Protein AF-A0A2V7C569-F1 (afdb_monomer)

Secondary structure (DSSP, 8-state):
----SSS-HHHHHHHHH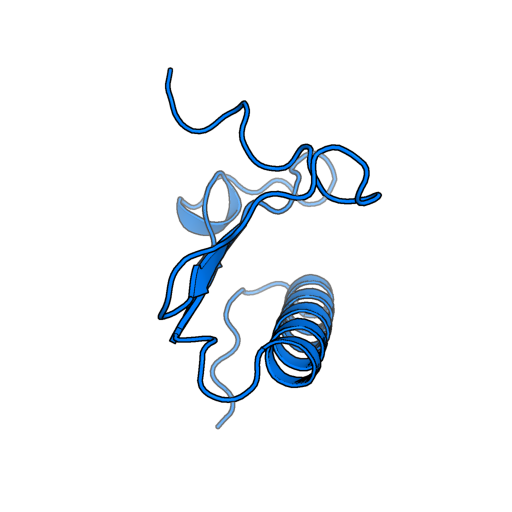HHHHHHHHHGGGEEEEEEEHHHHHT---TTT---EEEEEESS-----TTSTTTTTTSSS--

Nearest PDB structures (foldseek):
  7b5h-assembly1_AI  TM=3.868E-01  e=2.343E+00  Nostoc sp. PCC 7120 = FACHB-418

Radius of gyration: 14.0 Å; Cα contacts (8 Å, |Δi|>4): 58; chains: 1; bounding box: 31×19×36 Å

Foldseek 3Di:
DPDQPAPDVVVSVVVVVVVVVVCVVQPPFWPDKAWDDCRVVVNDDPVPDDTDIDTGGPDDDDQPVPPPPNPPPDPPDD

Solvent-accessible surface area (backbone atoms only — not comparable to full-atom values): 5227 Å² total; per-residue (Å²): 132,85,81,73,90,54,96,45,68,71,57,43,51,52,51,50,51,52,52,51,52,48,36,69,76,48,45,90,29,51,74,48,77,43,70,34,62,42,68,60,76,75,66,60,40,92,94,77,50,78,89,47,69,50,77,44,59,63,75,88,82,82,82,51,83,83,45,98,73,57,75,83,77,81,78,90,82,128

Structure (mmCIF, N/CA/C/O backbone):
data_AF-A0A2V7C569-F1
#
_entry.id   AF-A0A2V7C569-F1
#
loop_
_atom_site.group_PDB
_atom_site.id
_atom_site.type_symbol
_atom_site.label_atom_id
_atom_site.label_alt_id
_atom_site.label_comp_id
_atom_site.label_asym_id
_atom_site.label_entity_id
_atom_site.label_seq_id
_atom_site.pdbx_PDB_ins_code
_atom_site.Cartn_x
_atom_site.Cartn_y
_atom_site.Cartn_z
_atom_site.occupancy
_atom_site.B_iso_or_equiv
_atom_site.auth_seq_id
_atom_site.auth_comp_id
_atom_site.auth_asym_id
_atom_site.auth_atom_id
_atom_site.pdbx_PDB_model_num
ATOM 1 N N . MET A 1 1 ? -15.783 1.673 -13.797 1.00 40.25 1 MET A N 1
ATOM 2 C CA . MET A 1 1 ? -14.351 1.576 -14.137 1.00 40.25 1 MET A CA 1
ATOM 3 C C . MET A 1 1 ? -13.605 1.513 -12.825 1.00 40.25 1 MET A C 1
ATOM 5 O O . MET A 1 1 ? -13.670 2.481 -12.078 1.00 40.25 1 MET A O 1
ATOM 9 N N . THR A 1 2 ? -13.019 0.369 -12.491 1.00 57.31 2 THR A N 1
ATOM 10 C CA . THR A 1 2 ? -12.092 0.295 -11.359 1.00 57.31 2 THR A CA 1
ATOM 11 C C . THR A 1 2 ? -10.795 0.918 -11.849 1.00 57.31 2 THR A C 1
ATOM 13 O O . THR A 1 2 ? -10.268 0.489 -12.873 1.00 57.31 2 THR A O 1
ATOM 16 N N . LEU A 1 3 ? -10.359 2.006 -11.218 1.00 66.69 3 LEU A N 1
ATOM 17 C CA . LEU A 1 3 ? -9.041 2.555 -11.499 1.00 66.69 3 LEU A CA 1
ATOM 18 C C . LEU A 1 3 ? -8.041 1.645 -10.788 1.00 66.69 3 LEU A C 1
ATOM 20 O O . LEU A 1 3 ? -8.061 1.552 -9.560 1.00 66.69 3 LEU A O 1
ATOM 24 N N . GLU A 1 4 ? -7.234 0.939 -11.566 1.00 86.88 4 GLU A N 1
ATOM 25 C CA . GLU A 1 4 ? -6.148 0.122 -11.039 1.00 86.88 4 GLU A CA 1
ATOM 26 C C . GLU A 1 4 ? -5.048 1.040 -10.496 1.00 86.88 4 GLU A C 1
ATOM 28 O O . GLU A 1 4 ? -4.661 2.007 -11.154 1.00 86.88 4 GLU A O 1
ATOM 33 N N . ALA A 1 5 ? -4.578 0.765 -9.276 1.00 87.88 5 ALA A N 1
ATOM 34 C CA . ALA A 1 5 ? -3.598 1.615 -8.596 1.00 87.88 5 ALA A CA 1
ATOM 35 C C . ALA A 1 5 ? -2.200 1.515 -9.226 1.00 87.88 5 ALA A C 1
ATOM 37 O O . ALA A 1 5 ? -1.407 2.447 -9.119 1.00 87.88 5 ALA A O 1
ATOM 38 N N . THR A 1 6 ? -1.904 0.389 -9.878 1.00 92.44 6 THR A N 1
ATOM 39 C CA . THR A 1 6 ? -0.605 0.100 -10.487 1.00 92.44 6 THR A CA 1
ATOM 40 C C . THR A 1 6 ? -0.771 -0.609 -11.837 1.00 92.44 6 THR A C 1
ATOM 42 O O . THR A 1 6 ? -1.827 -1.193 -12.101 1.00 92.44 6 THR A O 1
ATOM 45 N N . PRO A 1 7 ? 0.271 -0.635 -12.688 1.00 92.62 7 PRO A N 1
ATOM 46 C CA . PRO A 1 7 ? 0.289 -1.451 -13.904 1.00 92.62 7 PRO A CA 1
ATOM 47 C C . PRO A 1 7 ? 0.388 -2.966 -13.658 1.00 92.62 7 PRO A C 1
ATOM 49 O O . PRO A 1 7 ? 0.327 -3.721 -14.625 1.00 92.62 7 PRO A O 1
ATOM 52 N N . TYR A 1 8 ? 0.579 -3.410 -12.411 1.00 93.75 8 TYR A N 1
ATOM 53 C CA . TYR A 1 8 ? 0.854 -4.801 -12.050 1.00 93.75 8 TYR A CA 1
ATOM 54 C C . TYR A 1 8 ? -0.412 -5.462 -11.475 1.00 93.75 8 TYR A C 1
ATOM 56 O O . TYR A 1 8 ? -0.784 -5.175 -10.330 1.00 93.75 8 TYR A O 1
ATOM 64 N N . PRO A 1 9 ? -1.097 -6.343 -12.230 1.00 93.81 9 PRO A N 1
ATOM 65 C CA . PRO A 1 9 ? -2.376 -6.920 -11.811 1.00 93.81 9 PRO A CA 1
ATOM 66 C C . PRO A 1 9 ? -2.304 -7.686 -10.486 1.00 93.81 9 PRO A C 1
ATOM 68 O O . PRO A 1 9 ? -3.208 -7.592 -9.657 1.00 93.81 9 PRO A O 1
ATOM 71 N N . GLU A 1 10 ? -1.214 -8.415 -10.263 1.00 93.12 10 GLU A N 1
ATOM 72 C CA . GLU A 1 10 ? -0.990 -9.214 -9.060 1.00 93.12 10 GLU A CA 1
ATOM 73 C C . GLU A 1 10 ? -0.849 -8.321 -7.825 1.00 93.12 10 GLU A C 1
ATOM 75 O O . GLU A 1 10 ? -1.398 -8.625 -6.766 1.00 93.12 10 GLU A O 1
ATOM 80 N N . ILE A 1 11 ? -0.183 -7.173 -7.971 1.00 93.81 11 ILE A N 1
ATOM 81 C CA . ILE A 1 11 ? -0.046 -6.190 -6.893 1.00 93.81 11 ILE A CA 1
ATOM 82 C C . ILE A 1 11 ? -1.401 -5.562 -6.586 1.00 93.81 11 ILE A C 1
ATOM 84 O O . ILE A 1 11 ? -1.780 -5.451 -5.422 1.00 93.81 11 ILE A O 1
ATOM 88 N N . ASN A 1 12 ? -2.179 -5.207 -7.609 1.00 93.94 12 ASN A N 1
ATOM 89 C CA . ASN A 1 12 ? -3.510 -4.648 -7.392 1.00 93.94 12 ASN A CA 1
ATOM 90 C C . ASN A 1 12 ? -4.435 -5.631 -6.659 1.00 93.94 12 ASN A C 1
ATOM 92 O O . ASN A 1 12 ? -5.210 -5.206 -5.800 1.00 93.94 12 ASN A O 1
ATOM 96 N N . ALA A 1 13 ? -4.323 -6.937 -6.927 1.00 93.75 13 ALA A N 1
ATOM 97 C CA . ALA A 1 13 ? -5.062 -7.961 -6.191 1.00 93.75 13 ALA A CA 1
ATOM 98 C C . ALA A 1 13 ? -4.704 -7.960 -4.693 1.00 93.75 13 ALA A C 1
ATOM 100 O O . ALA A 1 13 ? -5.604 -7.932 -3.850 1.00 93.75 13 ALA A O 1
ATOM 101 N N . VAL A 1 14 ? -3.410 -7.890 -4.359 1.00 92.56 14 VAL A N 1
ATOM 102 C CA . VAL A 1 14 ? -2.938 -7.781 -2.966 1.00 92.56 14 VAL A CA 1
ATOM 103 C C . VAL A 1 14 ? -3.439 -6.493 -2.309 1.00 92.56 14 VAL A C 1
ATOM 105 O O . VAL A 1 14 ? -3.963 -6.529 -1.196 1.00 92.56 14 VAL A O 1
ATOM 108 N N . LEU A 1 15 ? -3.350 -5.350 -2.996 1.00 92.06 15 LEU A N 1
ATOM 109 C CA . LEU A 1 15 ? -3.838 -4.067 -2.477 1.00 92.06 15 LEU A CA 1
ATOM 110 C C . LEU A 1 15 ? -5.353 -4.090 -2.231 1.00 92.06 15 LEU A C 1
ATOM 112 O O . LEU A 1 15 ? -5.838 -3.519 -1.250 1.00 92.06 15 LEU A O 1
ATOM 116 N N . HIS A 1 16 ? -6.115 -4.775 -3.086 1.00 92.69 16 HIS A N 1
ATOM 117 C CA . HIS A 1 16 ? -7.545 -4.977 -2.891 1.00 92.69 16 HIS A CA 1
ATOM 118 C C . HIS A 1 16 ? -7.860 -5.841 -1.673 1.00 92.69 16 HIS A C 1
ATOM 120 O O . HIS A 1 16 ? -8.765 -5.483 -0.910 1.00 92.69 16 HIS A O 1
ATOM 126 N N . GLU A 1 17 ? -7.133 -6.937 -1.465 1.00 93.19 17 GLU A N 1
ATOM 127 C CA . GLU A 1 17 ? -7.292 -7.790 -0.287 1.00 93.19 17 GLU A CA 1
ATOM 128 C C . GLU A 1 17 ? -6.936 -7.026 0.993 1.00 93.19 17 GLU A C 1
ATOM 130 O O . GLU A 1 17 ? -7.731 -6.989 1.935 1.00 93.19 17 GLU A O 1
ATOM 135 N N . LEU A 1 18 ? -5.810 -6.309 0.985 1.00 90.75 18 LEU A N 1
ATOM 136 C CA . LEU A 1 18 ? -5.340 -5.520 2.117 1.00 90.75 18 LEU A CA 1
ATOM 137 C C . LEU A 1 18 ? -6.331 -4.419 2.500 1.00 90.75 18 LEU A C 1
ATOM 139 O O . LEU A 1 18 ? -6.707 -4.294 3.668 1.00 90.75 18 LEU A O 1
ATOM 143 N N . ARG A 1 19 ? -6.818 -3.652 1.516 1.00 90.62 19 ARG A N 1
ATOM 144 C CA . ARG A 1 19 ? -7.842 -2.622 1.737 1.00 90.62 19 ARG A CA 1
ATOM 145 C C . ARG A 1 19 ? -9.129 -3.233 2.279 1.00 90.62 19 ARG A C 1
ATOM 147 O O . ARG A 1 19 ? -9.713 -2.690 3.211 1.00 90.62 19 ARG A O 1
ATOM 154 N N . SER A 1 20 ? -9.579 -4.346 1.703 1.00 91.69 20 SER A N 1
ATOM 155 C CA . SER A 1 20 ? -10.814 -5.018 2.123 1.00 91.69 20 SER A CA 1
ATOM 156 C C . SER A 1 20 ? -10.716 -5.540 3.557 1.00 91.69 20 SER A C 1
ATOM 158 O O . SER A 1 20 ? -11.629 -5.318 4.351 1.00 91.69 20 SER A O 1
ATOM 160 N N . GLY A 1 21 ? -9.593 -6.164 3.921 1.00 90.94 21 GLY A N 1
ATOM 161 C CA . GLY A 1 21 ? -9.337 -6.642 5.279 1.00 90.94 21 GLY A CA 1
ATOM 162 C C . GLY A 1 21 ? -9.263 -5.499 6.291 1.00 90.94 21 GLY A C 1
ATOM 163 O O . GLY A 1 21 ? -9.922 -5.536 7.329 1.00 90.94 21 GLY A O 1
ATOM 164 N N . ALA A 1 22 ? -8.538 -4.430 5.963 1.00 88.19 22 ALA A N 1
ATOM 165 C CA . ALA A 1 22 ? -8.453 -3.241 6.804 1.00 88.19 22 ALA A CA 1
ATOM 166 C C . ALA A 1 22 ? -9.816 -2.573 7.021 1.00 88.19 22 ALA A C 1
ATOM 168 O O . ALA A 1 22 ? -10.176 -2.234 8.151 1.00 88.19 22 ALA A O 1
ATOM 169 N N . GLN A 1 23 ? -10.603 -2.448 5.951 1.00 89.12 23 GLN A N 1
ATOM 170 C CA . GLN A 1 23 ? -11.963 -1.922 5.994 1.00 89.12 23 GLN A CA 1
ATOM 171 C C . GLN A 1 23 ? -12.877 -2.802 6.853 1.00 89.12 23 GLN A C 1
ATOM 173 O O . GLN A 1 23 ? -13.721 -2.278 7.575 1.00 89.12 23 GLN A O 1
ATOM 178 N N . ALA A 1 24 ? -12.714 -4.126 6.815 1.00 89.00 24 ALA A N 1
ATOM 179 C CA . ALA A 1 24 ? -13.479 -5.039 7.658 1.00 89.00 24 ALA A CA 1
ATOM 180 C C . ALA A 1 24 ? -13.122 -4.896 9.149 1.00 89.00 24 ALA A C 1
ATOM 182 O O . ALA A 1 24 ? -14.009 -4.969 9.996 1.00 89.00 24 ALA A O 1
ATOM 183 N N . ILE A 1 25 ? -11.848 -4.646 9.475 1.00 85.94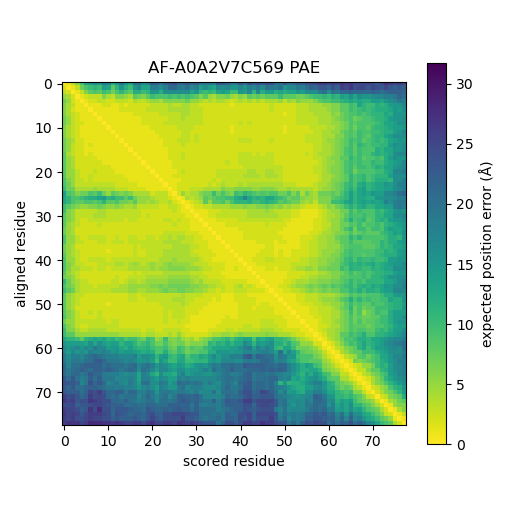 25 ILE A N 1
ATOM 184 C CA . ILE A 1 25 ? -11.375 -4.487 10.861 1.00 85.94 25 ILE A CA 1
ATOM 185 C C . ILE A 1 25 ? -11.756 -3.116 11.439 1.00 85.94 25 ILE A C 1
ATOM 187 O O . ILE A 1 25 ? -12.161 -3.026 12.597 1.00 85.94 25 ILE A O 1
ATOM 191 N N . ARG A 1 26 ? -11.590 -2.035 10.665 1.00 78.56 26 ARG A N 1
ATOM 192 C CA . ARG A 1 26 ? -11.706 -0.643 11.150 1.00 78.56 26 ARG A CA 1
ATOM 193 C C . ARG A 1 26 ? -12.953 0.090 10.660 1.00 78.56 26 ARG A C 1
ATOM 195 O O . ARG A 1 26 ? -13.261 1.177 11.146 1.00 78.56 26 ARG A O 1
ATOM 202 N N . GLY A 1 27 ? -13.717 -0.495 9.742 1.00 81.38 27 GLY A N 1
ATOM 203 C CA . GLY A 1 27 ? -14.954 0.090 9.237 1.00 81.38 27 GLY A CA 1
ATOM 204 C C . GLY A 1 27 ? -14.747 1.522 8.745 1.00 81.38 27 GLY A C 1
ATOM 205 O O . GLY A 1 27 ? -13.795 1.826 8.031 1.00 81.38 27 GLY A O 1
ATOM 206 N N . ARG A 1 28 ? -15.638 2.425 9.160 1.00 82.19 28 ARG A N 1
ATOM 207 C CA . ARG A 1 28 ? -15.609 3.843 8.763 1.00 82.19 28 ARG A CA 1
ATOM 208 C C . ARG A 1 28 ? -14.388 4.621 9.264 1.00 82.19 28 ARG A C 1
ATOM 210 O O . ARG A 1 28 ? -14.221 5.755 8.849 1.00 82.19 28 ARG A O 1
ATOM 217 N N . GLN A 1 29 ? -13.557 4.035 10.126 1.00 87.44 29 GLN A N 1
ATOM 218 C CA . GLN A 1 29 ? -12.321 4.673 10.571 1.00 87.44 29 GLN A CA 1
ATOM 219 C C . GLN A 1 29 ? -11.200 4.556 9.540 1.00 87.44 29 GLN A C 1
ATOM 221 O O . GLN A 1 29 ? -10.228 5.279 9.668 1.00 87.44 29 GLN A O 1
ATOM 226 N N . LEU A 1 30 ? -11.280 3.677 8.534 1.00 89.88 30 LEU A N 1
ATOM 227 C CA . LEU A 1 30 ? -10.284 3.660 7.462 1.00 89.88 30 LEU A CA 1
ATOM 228 C C . LEU A 1 30 ? -10.528 4.838 6.509 1.00 89.88 30 LEU A C 1
ATOM 230 O O . LEU A 1 30 ? -11.528 4.857 5.796 1.00 89.88 30 LEU A O 1
ATOM 234 N N . VAL A 1 31 ? -9.601 5.796 6.481 1.00 91.38 31 VAL A N 1
ATOM 235 C CA . VAL A 1 31 ? -9.650 6.950 5.569 1.00 91.38 31 VAL A CA 1
ATOM 236 C C . VAL A 1 31 ?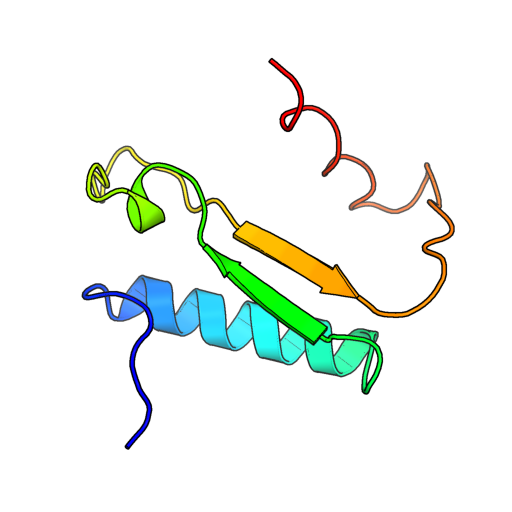 -9.121 6.557 4.198 1.00 91.38 31 VAL A C 1
ATOM 238 O O . VAL A 1 31 ? -9.714 6.886 3.174 1.00 91.38 31 VAL A O 1
ATOM 241 N N . GLY A 1 32 ? -8.003 5.830 4.173 1.00 89.00 32 GLY A N 1
ATOM 242 C CA . GLY A 1 32 ? -7.362 5.444 2.928 1.00 89.00 32 GLY A CA 1
ATOM 243 C C . GLY A 1 32 ? -6.131 4.570 3.118 1.00 89.00 32 GLY A C 1
ATOM 244 O O . GLY A 1 32 ? -5.579 4.449 4.214 1.00 89.00 32 GLY A O 1
ATOM 245 N N . VAL A 1 33 ? -5.716 3.971 2.005 1.00 90.19 33 VAL A N 1
ATOM 246 C CA . VAL A 1 33 ? -4.457 3.241 1.851 1.00 90.19 33 VAL A CA 1
ATOM 247 C C . VAL A 1 33 ? -3.704 3.904 0.706 1.00 90.19 33 VAL A C 1
ATOM 249 O O . VAL A 1 33 ? -4.272 4.089 -0.371 1.00 90.19 33 VAL A O 1
ATOM 252 N N . TYR A 1 34 ? -2.453 4.273 0.951 1.00 91.88 34 TYR A N 1
ATOM 253 C CA . TYR A 1 34 ? -1.609 5.009 0.016 1.00 91.88 34 TYR A CA 1
ATOM 254 C C . TYR A 1 34 ? -0.342 4.211 -0.253 1.00 91.88 34 TYR A C 1
ATOM 256 O O . TYR A 1 34 ? 0.237 3.666 0.682 1.00 91.88 34 TYR A O 1
ATOM 264 N N . LEU A 1 35 ? 0.069 4.142 -1.517 1.00 93.81 35 LEU A N 1
ATOM 265 C CA . LEU A 1 35 ? 1.358 3.566 -1.886 1.00 93.81 35 LEU A CA 1
ATOM 266 C C . LEU A 1 35 ? 2.484 4.539 -1.549 1.00 93.81 35 LEU A C 1
ATOM 268 O O . LEU A 1 35 ? 2.317 5.751 -1.694 1.00 93.81 35 LEU A O 1
ATOM 272 N N . ASP A 1 36 ? 3.618 3.982 -1.151 1.00 94.12 36 ASP A N 1
ATOM 273 C CA . ASP A 1 36 ? 4.863 4.706 -0.923 1.00 94.12 36 ASP A CA 1
ATOM 274 C C . ASP A 1 36 ? 6.027 3.981 -1.626 1.00 94.12 36 ASP A C 1
ATOM 276 O O . ASP A 1 36 ? 5.834 2.998 -2.353 1.00 94.12 36 ASP A O 1
ATOM 280 N N . GLY A 1 37 ? 7.239 4.497 -1.456 1.00 94.44 37 GLY A N 1
ATOM 281 C CA . GLY A 1 37 ? 8.461 3.854 -1.905 1.00 94.44 37 GLY A CA 1
ATOM 282 C C . GLY A 1 37 ? 8.549 3.718 -3.424 1.00 94.44 37 GLY A C 1
ATOM 283 O O . GLY A 1 37 ? 7.977 4.492 -4.199 1.00 94.44 37 GLY A O 1
ATOM 284 N N . SER A 1 38 ? 9.319 2.720 -3.859 1.00 96.44 38 SER A N 1
ATOM 285 C CA . SER A 1 38 ? 9.712 2.539 -5.264 1.00 96.44 38 SER A CA 1
ATOM 286 C C . SER A 1 38 ? 8.523 2.419 -6.231 1.00 96.44 38 SER A C 1
ATOM 288 O O . SER A 1 38 ? 8.583 2.934 -7.350 1.00 96.44 38 SER A O 1
ATOM 290 N N . LEU A 1 39 ? 7.418 1.815 -5.785 1.00 94.50 39 LEU A N 1
ATOM 291 C CA . LEU A 1 39 ? 6.193 1.641 -6.566 1.00 94.50 39 LEU A CA 1
ATOM 292 C C . LEU A 1 39 ? 5.425 2.948 -6.776 1.00 94.50 39 LEU A C 1
ATOM 294 O O . LEU A 1 39 ? 4.857 3.148 -7.848 1.00 94.50 39 LEU A O 1
ATOM 298 N N . ALA A 1 40 ? 5.457 3.861 -5.804 1.00 94.25 40 ALA A N 1
ATOM 299 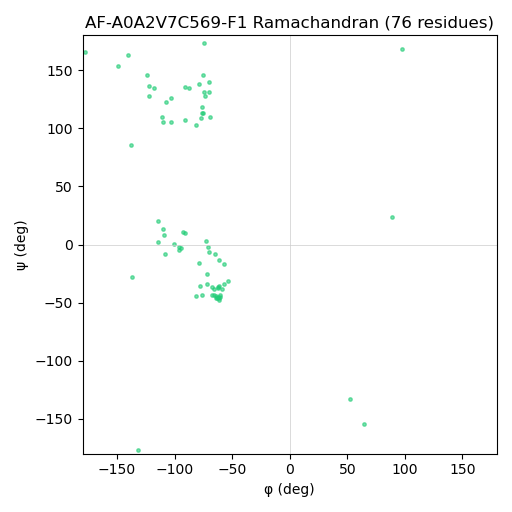C CA . ALA A 1 40 ? 4.824 5.171 -5.923 1.00 94.25 40 ALA A CA 1
ATOM 300 C C . ALA A 1 40 ? 5.653 6.159 -6.762 1.00 94.25 40 ALA A C 1
ATOM 302 O O . ALA A 1 40 ? 5.088 6.968 -7.498 1.00 94.25 40 ALA A O 1
ATOM 303 N N . ILE A 1 41 ? 6.988 6.096 -6.672 1.00 94.44 41 ILE A N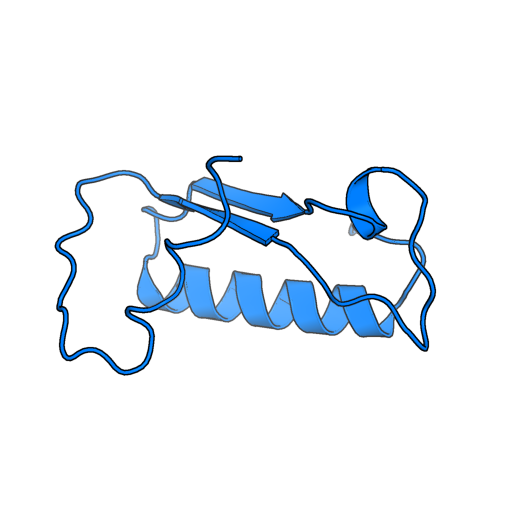 1
ATOM 304 C CA . ILE A 1 41 ? 7.887 7.085 -7.298 1.00 94.44 41 ILE A CA 1
ATOM 305 C C . ILE A 1 41 ? 8.434 6.667 -8.674 1.00 94.44 41 ILE A C 1
ATOM 307 O O . ILE A 1 41 ? 9.156 7.441 -9.300 1.00 94.44 41 ILE A O 1
ATOM 311 N N . GLY A 1 42 ? 8.096 5.467 -9.160 1.00 92.50 42 GLY A N 1
ATOM 312 C CA . GLY A 1 42 ? 8.473 4.986 -10.497 1.00 92.50 42 GLY A CA 1
ATOM 313 C C . GLY A 1 42 ? 9.816 4.247 -10.585 1.00 92.50 42 GLY A C 1
ATOM 314 O O . GLY A 1 42 ? 10.405 4.193 -11.661 1.00 92.50 42 GLY A O 1
ATOM 315 N N . GLY A 1 43 ? 10.300 3.678 -9.479 1.00 94.44 43 GLY A N 1
ATOM 316 C CA . GLY A 1 43 ? 11.543 2.898 -9.394 1.00 94.44 43 GLY A CA 1
ATOM 317 C C . GLY A 1 43 ? 11.343 1.418 -9.051 1.00 94.44 43 GLY A C 1
ATOM 318 O O . GLY A 1 43 ? 12.260 0.796 -8.529 1.00 94.44 43 GLY A O 1
ATOM 319 N N . PHE A 1 44 ? 10.142 0.875 -9.254 1.00 96.44 44 PHE A N 1
ATOM 320 C CA . PHE A 1 44 ? 9.804 -0.494 -8.864 1.00 96.44 44 PHE A CA 1
ATOM 321 C C . PHE A 1 44 ? 10.451 -1.543 -9.774 1.00 96.44 44 PHE A C 1
ATOM 323 O O . PHE A 1 44 ? 10.280 -1.521 -10.994 1.00 96.44 44 PHE A O 1
ATOM 330 N N . GLU A 1 45 ? 11.144 -2.499 -9.162 1.00 96.00 45 GLU A N 1
ATOM 331 C CA . GLU A 1 45 ? 11.725 -3.671 -9.807 1.00 96.00 45 GLU A CA 1
ATOM 332 C C . GLU A 1 45 ? 10.963 -4.928 -9.342 1.00 96.00 45 GLU A C 1
ATOM 334 O O . GLU A 1 45 ? 11.132 -5.328 -8.192 1.00 96.00 45 GLU A O 1
ATOM 339 N N . PRO A 1 46 ? 10.155 -5.591 -10.195 1.00 92.69 46 PRO A N 1
ATOM 340 C CA . PRO A 1 46 ? 9.251 -6.672 -9.771 1.00 92.69 46 PRO A CA 1
ATOM 341 C C . PRO A 1 46 ? 9.892 -7.821 -8.982 1.00 92.69 46 PRO A C 1
ATOM 343 O O . PRO A 1 46 ? 9.247 -8.397 -8.113 1.00 92.69 46 PRO A O 1
ATOM 346 N N . ASP A 1 47 ? 11.158 -8.132 -9.262 1.00 93.56 47 ASP A N 1
ATOM 347 C CA . ASP A 1 47 ? 11.876 -9.245 -8.630 1.00 93.56 47 ASP A CA 1
ATOM 348 C C . ASP A 1 47 ? 12.703 -8.826 -7.399 1.00 93.56 47 ASP A C 1
ATOM 350 O O . ASP A 1 47 ? 13.371 -9.664 -6.788 1.00 93.56 47 ASP A O 1
ATOM 354 N N . ARG A 1 48 ? 12.743 -7.528 -7.068 1.00 93.44 48 ARG A N 1
ATOM 355 C CA . ARG A 1 48 ? 13.671 -6.973 -6.063 1.00 93.44 48 ARG A CA 1
ATOM 356 C C . ARG A 1 48 ? 13.049 -5.969 -5.104 1.00 93.44 48 ARG A C 1
ATOM 358 O O . ARG A 1 48 ? 13.567 -5.811 -4.002 1.00 93.44 48 ARG A O 1
ATOM 365 N N . SER A 1 49 ? 12.012 -5.266 -5.533 1.00 94.69 49 SER A N 1
ATOM 366 C CA . SER A 1 49 ? 11.339 -4.244 -4.748 1.00 94.69 49 SER A CA 1
ATOM 367 C C . SER A 1 49 ? 10.242 -4.852 -3.885 1.00 94.69 49 SER A C 1
ATOM 369 O O . SER A 1 49 ? 9.413 -5.622 -4.368 1.00 94.69 49 SER A O 1
ATOM 371 N N . ASP A 1 50 ? 10.198 -4.429 -2.626 1.00 94.75 50 ASP A N 1
ATOM 372 C CA . ASP A 1 50 ? 9.049 -4.644 -1.752 1.00 94.75 50 ASP A CA 1
ATOM 373 C C . ASP A 1 50 ? 7.881 -3.704 -2.135 1.00 94.75 50 ASP A C 1
ATOM 375 O O . ASP A 1 50 ? 8.010 -2.825 -2.995 1.00 94.75 50 ASP A O 1
ATOM 379 N N . ILE A 1 51 ? 6.718 -3.897 -1.500 1.00 93.12 51 ILE A N 1
ATOM 380 C CA . ILE A 1 51 ? 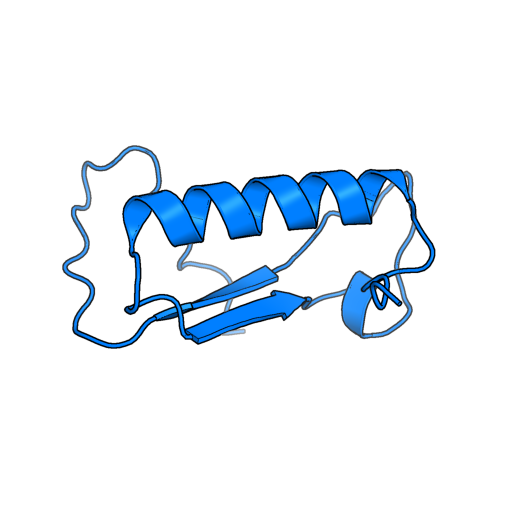5.528 -3.047 -1.668 1.00 93.12 51 ILE A CA 1
ATOM 381 C C . ILE A 1 51 ? 5.303 -2.252 -0.381 1.00 93.12 51 ILE A C 1
ATOM 383 O O . ILE A 1 51 ? 4.804 -2.791 0.609 1.00 93.12 51 ILE A O 1
ATOM 387 N N . ASP A 1 52 ? 5.616 -0.960 -0.424 1.00 93.44 52 ASP A N 1
ATOM 388 C CA . ASP A 1 52 ? 5.425 -0.040 0.696 1.00 93.44 52 ASP A CA 1
ATOM 389 C C . ASP A 1 52 ? 4.048 0.638 0.634 1.00 93.44 52 ASP A C 1
ATOM 391 O O . ASP A 1 52 ? 3.599 1.103 -0.419 1.00 93.44 52 ASP A O 1
ATOM 395 N N . PHE A 1 53 ? 3.361 0.719 1.777 1.00 91.69 53 PHE A N 1
ATOM 396 C CA . PHE A 1 53 ? 2.086 1.423 1.889 1.00 91.69 53 PHE A CA 1
ATOM 397 C C . PHE A 1 53 ? 1.872 2.023 3.280 1.00 91.69 53 PHE A C 1
ATOM 399 O O . PHE A 1 53 ? 2.346 1.512 4.295 1.00 9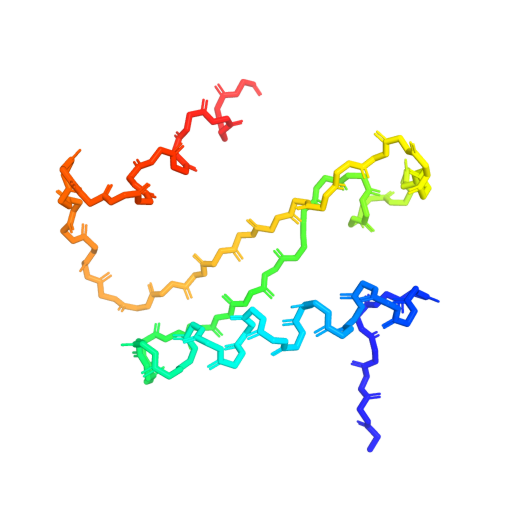1.69 53 PHE A O 1
ATOM 406 N N . VAL A 1 54 ? 1.066 3.082 3.328 1.00 91.94 54 VAL A N 1
ATOM 407 C CA . VAL A 1 54 ? 0.622 3.741 4.557 1.00 91.94 54 VAL A CA 1
ATOM 408 C C . VAL A 1 54 ? -0.894 3.651 4.664 1.00 91.94 54 VAL A C 1
ATOM 410 O O . VAL A 1 54 ? -1.626 3.904 3.705 1.00 91.94 54 VAL A O 1
ATOM 413 N N . MET A 1 55 ? -1.376 3.308 5.857 1.00 89.44 55 MET A N 1
ATOM 414 C CA . MET A 1 55 ? -2.798 3.274 6.178 1.00 89.44 55 MET A CA 1
ATOM 415 C C . MET A 1 55 ? -3.153 4.438 7.092 1.00 89.44 55 MET A C 1
ATOM 417 O O . MET A 1 55 ? -2.598 4.567 8.181 1.00 89.44 55 MET A O 1
ATOM 421 N N . VAL A 1 56 ? -4.103 5.263 6.660 1.00 89.88 56 VAL A N 1
ATOM 422 C CA . VAL A 1 56 ? -4.592 6.393 7.451 1.00 89.88 56 VAL A CA 1
ATOM 423 C C . VAL A 1 56 ? -5.935 6.018 8.052 1.00 89.88 56 VAL A C 1
ATOM 425 O O . VAL A 1 56 ? -6.856 5.620 7.333 1.00 89.88 56 VAL A O 1
ATOM 428 N N . THR A 1 57 ? -6.052 6.159 9.371 1.00 88.50 57 THR A N 1
ATOM 429 C CA . THR A 1 57 ? -7.302 5.929 10.093 1.00 88.50 57 THR A CA 1
ATOM 430 C C . THR A 1 57 ? -7.722 7.146 10.906 1.00 88.50 57 THR A C 1
ATOM 432 O O . THR A 1 57 ? -6.880 7.839 11.469 1.00 88.50 57 THR A O 1
ATOM 435 N N . GLU A 1 58 ? -9.025 7.375 11.016 1.00 89.25 58 GLU A N 1
ATOM 436 C CA . GLU A 1 58 ? -9.617 8.316 11.962 1.00 89.25 58 GLU A CA 1
ATOM 437 C C . GLU A 1 58 ? -9.693 7.712 13.371 1.00 89.25 58 GLU A C 1
ATOM 439 O O . GLU A 1 58 ? -10.097 6.561 13.556 1.00 89.25 58 GLU A O 1
ATOM 444 N N . GLY A 1 59 ? -9.370 8.529 14.375 1.00 81.81 59 GLY A N 1
ATOM 445 C CA . GLY A 1 59 ? -9.387 8.149 15.789 1.00 81.81 59 GLY A CA 1
ATOM 446 C C . GLY A 1 59 ? -8.014 7.759 16.337 1.00 81.81 59 GLY A C 1
ATOM 447 O O . GLY A 1 59 ? -7.045 7.588 15.600 1.00 81.81 59 GLY A O 1
ATOM 448 N N . GLU A 1 60 ? -7.922 7.648 17.661 1.00 72.88 60 GLU A N 1
ATOM 449 C CA . GLU A 1 60 ? -6.673 7.273 18.324 1.00 72.8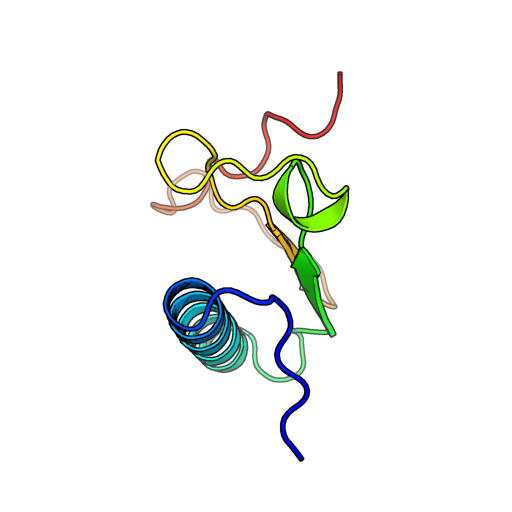8 60 GLU A CA 1
ATOM 450 C C . GLU A 1 60 ? -6.375 5.784 18.146 1.00 72.88 60 GLU A C 1
ATOM 452 O O . GLU A 1 60 ? -7.213 4.913 18.404 1.00 72.88 60 GLU A O 1
ATOM 457 N N . TYR A 1 61 ? -5.140 5.490 17.746 1.00 68.50 61 TYR A N 1
ATOM 458 C CA . TYR A 1 61 ? -4.619 4.135 17.736 1.00 68.50 61 TYR A CA 1
ATOM 459 C C . TYR A 1 61 ? -3.932 3.847 19.071 1.00 68.50 61 TYR A C 1
ATOM 461 O O . TYR A 1 61 ? -2.830 4.326 19.335 1.00 68.50 61 TYR A O 1
ATOM 469 N N . SER A 1 62 ? -4.559 3.036 19.920 1.00 67.81 62 SER A N 1
ATOM 470 C CA . SER A 1 62 ? -3.874 2.465 21.076 1.00 67.81 62 SER A CA 1
ATOM 471 C C . SER A 1 62 ? -2.983 1.310 20.612 1.00 67.81 62 SER A C 1
ATOM 473 O O . SER A 1 62 ? -3.454 0.249 20.198 1.00 67.81 62 SER A O 1
ATOM 475 N N . VAL A 1 63 ? -1.665 1.525 20.652 1.00 65.12 63 VAL A N 1
ATOM 476 C CA . VAL A 1 63 ? -0.683 0.488 20.317 1.00 65.12 63 VAL A CA 1
ATOM 477 C C . VAL A 1 63 ? -0.714 -0.580 21.405 1.00 65.12 63 VAL A C 1
ATOM 479 O O . VAL A 1 63 ? -0.256 -0.365 22.526 1.00 65.12 63 VAL A O 1
ATOM 482 N N . ASN A 1 64 ? -1.220 -1.765 21.071 1.00 64.62 64 ASN A N 1
ATOM 483 C CA . ASN A 1 64 ? -0.931 -2.949 21.866 1.00 64.62 64 ASN A CA 1
ATOM 484 C C . ASN A 1 64 ? 0.444 -3.479 21.446 1.00 64.62 64 ASN A C 1
ATOM 486 O O . ASN A 1 64 ? 0.564 -4.122 20.407 1.00 64.62 64 ASN A O 1
ATOM 490 N N . VAL A 1 65 ? 1.469 -3.229 22.263 1.00 64.38 65 VAL A N 1
ATOM 491 C CA . VAL A 1 65 ? 2.855 -3.672 22.011 1.00 64.38 65 VAL A CA 1
ATOM 492 C C . VAL A 1 65 ? 3.018 -5.197 21.939 1.00 64.38 65 VAL A C 1
ATOM 494 O O . VAL A 1 65 ? 4.037 -5.676 21.455 1.00 64.38 65 VAL A O 1
ATOM 497 N N . ASN A 1 66 ? 2.011 -5.962 22.373 1.00 64.56 66 ASN A N 1
ATOM 498 C CA . ASN A 1 66 ? 1.977 -7.424 22.285 1.00 64.56 66 ASN A CA 1
ATOM 499 C C . ASN A 1 66 ? 1.124 -7.937 21.113 1.00 64.56 66 ASN A C 1
ATOM 501 O O . ASN A 1 66 ? 0.976 -9.148 20.951 1.00 64.56 66 ASN A O 1
ATOM 505 N N . ALA A 1 67 ? 0.520 -7.052 20.312 1.00 60.34 67 ALA A N 1
ATOM 506 C CA . ALA A 1 67 ? -0.180 -7.479 19.110 1.00 60.34 67 ALA A CA 1
ATOM 507 C C . ALA A 1 67 ? 0.841 -7.970 18.068 1.00 60.34 67 ALA A C 1
ATOM 509 O O . ALA A 1 67 ? 1.874 -7.323 17.881 1.00 60.34 67 ALA A O 1
ATOM 510 N N . PRO A 1 68 ? 0.548 -9.062 17.338 1.00 56.78 68 PRO A N 1
ATOM 511 C CA . PRO A 1 68 ? 1.479 -9.661 16.375 1.00 56.78 68 PRO A CA 1
ATOM 512 C C . PRO A 1 68 ? 1.949 -8.696 15.268 1.00 56.78 68 PRO A C 1
ATOM 514 O O . PRO A 1 68 ? 2.980 -8.938 14.651 1.00 56.78 68 PRO A O 1
ATOM 517 N N . ASN A 1 69 ? 1.250 -7.572 15.072 1.00 56.16 69 ASN A N 1
ATOM 518 C CA . ASN A 1 69 ? 1.502 -6.596 14.008 1.00 56.16 69 ASN A CA 1
ATOM 519 C C . ASN A 1 69 ? 2.072 -5.253 14.522 1.00 56.16 69 ASN A C 1
ATOM 521 O O . ASN A 1 69 ? 2.063 -4.264 13.796 1.00 56.16 69 ASN A O 1
ATOM 525 N N . ALA A 1 70 ? 2.540 -5.172 15.774 1.00 52.69 70 ALA A N 1
ATOM 526 C CA . ALA A 1 70 ? 2.940 -3.907 16.409 1.00 52.69 70 ALA A CA 1
ATOM 527 C C . ALA A 1 70 ? 4.248 -3.273 15.874 1.00 52.69 70 ALA A C 1
ATOM 529 O O . ALA A 1 70 ? 4.619 -2.193 16.323 1.00 52.69 70 ALA A O 1
ATOM 530 N N . ARG A 1 71 ? 4.955 -3.908 14.927 1.00 54.34 71 ARG A N 1
ATOM 531 C CA . ARG A 1 71 ? 6.281 -3.466 14.441 1.00 54.34 71 ARG A CA 1
ATOM 532 C C . ARG A 1 71 ? 6.271 -2.551 13.207 1.00 54.34 71 ARG A C 1
ATOM 534 O O . ARG A 1 71 ? 7.325 -2.302 12.639 1.00 54.34 71 ARG A O 1
ATOM 541 N N . ALA A 1 72 ? 5.122 -2.032 12.783 1.00 53.62 72 ALA A N 1
ATOM 542 C CA . ALA A 1 72 ? 5.026 -1.237 11.550 1.00 53.62 72 ALA A CA 1
ATOM 543 C C . ALA A 1 72 ? 5.633 0.189 11.632 1.00 53.62 72 ALA A C 1
ATOM 545 O O . ALA A 1 72 ? 5.527 0.942 10.672 1.00 53.62 72 ALA A O 1
ATOM 546 N N . SER A 1 73 ? 6.240 0.598 12.754 1.00 49.16 73 SER A N 1
ATOM 547 C CA . SER A 1 73 ? 6.521 2.019 13.040 1.00 49.16 73 SER A CA 1
ATOM 548 C C . SER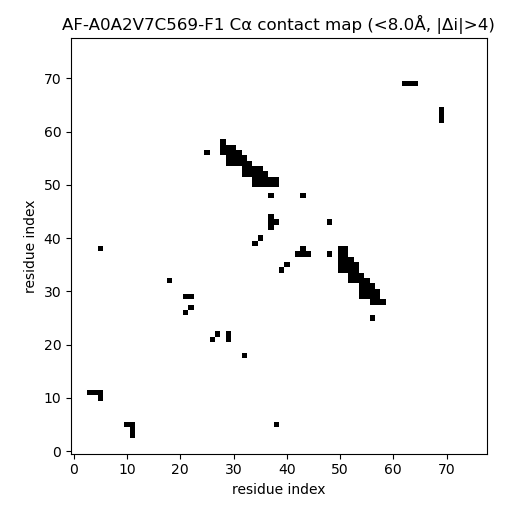 A 1 73 ? 7.991 2.460 12.989 1.00 49.16 73 SER A C 1
ATOM 550 O O . SER A 1 73 ? 8.267 3.594 13.363 1.00 49.16 73 SER A O 1
ATOM 552 N N . GLU A 1 74 ? 8.944 1.635 12.540 1.00 47.53 74 GLU A N 1
ATOM 553 C CA . GLU A 1 74 ? 10.377 1.977 12.688 1.00 47.53 74 GLU A CA 1
ATOM 554 C C . GLU A 1 74 ? 11.065 2.638 11.477 1.00 47.53 74 GLU A C 1
ATOM 556 O O . GLU A 1 74 ? 12.204 3.063 11.627 1.00 47.53 74 GLU A O 1
ATOM 561 N N . HIS A 1 75 ? 10.424 2.800 10.311 1.00 42.44 75 HIS A N 1
ATOM 562 C CA . HIS A 1 75 ? 11.135 3.271 9.100 1.00 42.44 75 HIS A CA 1
ATOM 563 C C . HIS A 1 75 ? 10.732 4.644 8.531 1.00 42.44 75 HIS A C 1
ATOM 565 O O . HIS A 1 75 ? 11.320 5.065 7.542 1.00 42.44 75 HIS A O 1
ATOM 571 N N . LEU A 1 76 ? 9.801 5.391 9.141 1.00 37.91 76 LEU A N 1
ATOM 572 C CA . LEU A 1 76 ? 9.315 6.656 8.550 1.00 37.91 76 LEU A CA 1
ATOM 573 C C . LEU A 1 76 ? 10.076 7.934 8.973 1.00 37.91 76 LEU A C 1
ATOM 575 O O . LEU A 1 76 ? 9.616 9.038 8.693 1.00 37.91 76 LEU A O 1
ATOM 579 N N . LEU A 1 77 ? 11.215 7.815 9.661 1.00 33.81 77 LEU A N 1
ATOM 580 C CA . LEU A 1 77 ? 12.043 8.959 10.064 1.00 33.81 77 LEU A CA 1
ATOM 581 C C . LEU A 1 77 ? 13.529 8.645 9.846 1.00 33.81 77 LEU A C 1
ATOM 583 O O . LEU A 1 77 ? 14.220 8.217 10.770 1.00 33.81 77 LEU A O 1
ATOM 587 N N . ALA A 1 78 ? 14.010 8.874 8.627 1.00 33.22 78 ALA A N 1
ATOM 588 C CA . ALA A 1 78 ? 15.426 9.057 8.319 1.00 33.22 78 ALA A CA 1
ATOM 589 C C . ALA A 1 78 ? 15.569 10.119 7.225 1.00 33.22 78 ALA A C 1
ATOM 591 O O . ALA A 1 78 ? 14.782 10.061 6.253 1.00 33.22 78 ALA A O 1
#

Sequence (78 aa):
MTLEATPYPEINAVLHELRSGAQAIRGRQLVGVYLDGSLAIGGFEPDRSDIDFVMVTEGEYSVNVNAPNARASEHLLA

Mean predicted aligned error: 7.97 Å

pLDDT: mean 81.03, std 17.7, range [33.22, 96.44]